Protein AF-A0A4R2C2E6-F1 (afdb_monomer_lite)

Radius of gyration: 15.3 Å; chains: 1; bounding box: 33×21×43 Å

pLDDT: mean 76.5, std 11.34, range [46.53, 88.69]

Sequence (64 aa):
MSNKNEGLSLLYRFRWRLTWLLLHVAGPASLPDHLDPRSRMERERAAKVARAQRARQEKEAGRL

Structure (mmCIF, N/CA/C/O backbone):
data_AF-A0A4R2C2E6-F1
#
_entry.id   AF-A0A4R2C2E6-F1
#
loop_
_atom_site.group_PDB
_atom_site.id
_atom_site.type_symbol
_atom_site.label_atom_id
_atom_site.label_alt_id
_atom_site.label_comp_id
_atom_site.label_asym_id
_atom_site.label_entity_id
_atom_site.label_seq_id
_atom_site.pdbx_PDB_ins_code
_atom_site.Cartn_x
_atom_site.Cartn_y
_atom_site.Cartn_z
_atom_site.occupancy
_atom_site.B_iso_or_equiv
_atom_site.auth_seq_id
_atom_site.auth_comp_id
_atom_site.auth_asym_id
_atom_site.auth_atom_id
_atom_site.pdbx_PDB_model_num
ATOM 1 N N . MET A 1 1 ? -21.170 12.466 1.007 1.00 46.53 1 MET A N 1
ATOM 2 C CA . MET A 1 1 ? -20.439 11.514 0.141 1.00 46.53 1 MET A CA 1
ATOM 3 C C . MET A 1 1 ? -19.488 10.705 1.007 1.00 46.53 1 MET A C 1
ATOM 5 O O . MET A 1 1 ? -18.600 11.299 1.596 1.00 46.53 1 MET A O 1
ATOM 9 N N . SER A 1 2 ? -19.703 9.393 1.149 1.00 49.56 2 SER A N 1
ATOM 10 C CA . SER A 1 2 ? -18.830 8.531 1.961 1.00 49.56 2 SER A CA 1
ATOM 11 C C . SER A 1 2 ? -17.420 8.549 1.366 1.00 49.56 2 SER A C 1
ATOM 13 O O . SER A 1 2 ? -17.223 8.139 0.216 1.00 49.56 2 SER A O 1
ATOM 15 N N . ASN A 1 3 ? -16.455 9.114 2.091 1.00 61.09 3 ASN A N 1
ATOM 16 C CA . ASN A 1 3 ? -15.077 9.217 1.635 1.00 61.09 3 ASN A CA 1
ATOM 17 C C . ASN A 1 3 ? -14.528 7.794 1.519 1.00 61.09 3 ASN A C 1
ATOM 19 O O . ASN A 1 3 ? -14.073 7.203 2.491 1.00 61.09 3 ASN A O 1
ATOM 23 N N . LYS A 1 4 ? -14.490 7.248 0.301 1.00 58.38 4 LYS A N 1
ATOM 24 C CA . LYS A 1 4 ? -13.915 5.923 -0.019 1.00 58.38 4 LYS A CA 1
ATOM 25 C C . LYS A 1 4 ? -12.434 5.763 0.397 1.00 58.38 4 LYS A C 1
ATOM 27 O O . LYS A 1 4 ? -11.847 4.709 0.185 1.00 58.38 4 LYS A O 1
ATOM 32 N N . ASN A 1 5 ? -11.819 6.812 0.949 1.00 62.28 5 ASN A N 1
ATOM 33 C CA . ASN A 1 5 ? -10.441 6.863 1.427 1.00 62.28 5 ASN A CA 1
ATOM 34 C C . ASN A 1 5 ? -10.319 7.147 2.943 1.00 62.28 5 ASN A C 1
ATOM 36 O O . ASN A 1 5 ? -9.190 7.246 3.427 1.00 62.28 5 ASN A O 1
ATOM 40 N N . GLU A 1 6 ? -11.424 7.330 3.678 1.00 60.69 6 GLU A N 1
ATOM 41 C CA . GLU A 1 6 ? -11.404 7.486 5.140 1.00 60.69 6 GLU A CA 1
ATOM 42 C C . GLU A 1 6 ? -10.887 6.189 5.776 1.00 60.69 6 GLU A C 1
ATOM 44 O O . GLU A 1 6 ? -11.430 5.113 5.547 1.00 60.69 6 GLU A O 1
ATOM 49 N N . GLY A 1 7 ? -9.776 6.283 6.512 1.00 65.75 7 GLY A N 1
ATOM 50 C CA . GLY A 1 7 ? -9.085 5.140 7.124 1.00 65.75 7 GLY A CA 1
ATOM 51 C C . GLY A 1 7 ? -7.741 4.772 6.482 1.00 65.75 7 GLY A C 1
ATOM 52 O O . GLY A 1 7 ? -6.970 4.020 7.074 1.00 65.75 7 GLY A O 1
ATOM 53 N N . LEU A 1 8 ? -7.398 5.339 5.319 1.00 76.12 8 LEU A N 1
ATOM 54 C CA . LEU A 1 8 ? -6.037 5.268 4.776 1.00 76.12 8 LEU A CA 1
ATOM 55 C C . LEU A 1 8 ? -5.235 6.506 5.188 1.00 76.12 8 LEU A C 1
ATOM 57 O O . LEU A 1 8 ? -5.666 7.633 4.944 1.00 76.12 8 LEU A O 1
ATOM 61 N N . SER A 1 9 ? -4.037 6.302 5.746 1.00 83.00 9 SER A N 1
ATOM 62 C CA . SER A 1 9 ? -3.128 7.406 6.085 1.00 83.00 9 SER A CA 1
ATOM 63 C C . SER A 1 9 ? -2.834 8.287 4.861 1.00 83.00 9 SER A C 1
ATOM 65 O O . SER A 1 9 ? -2.622 7.780 3.754 1.00 83.00 9 SER A O 1
ATOM 67 N N . LEU A 1 10 ? -2.795 9.611 5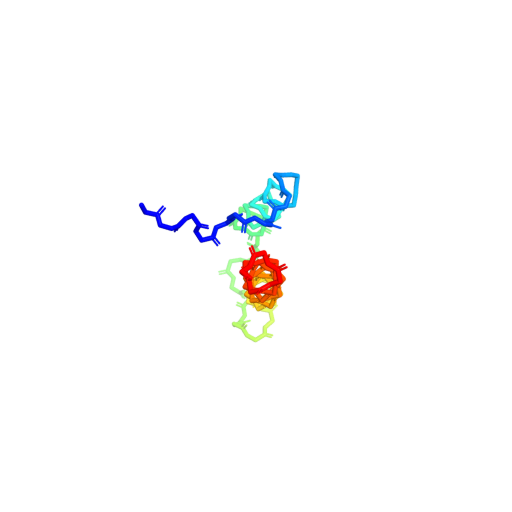.054 1.00 82.31 10 LEU A N 1
ATOM 68 C CA . LEU A 1 10 ? -2.487 10.582 3.995 1.00 82.31 10 LEU A CA 1
ATOM 69 C C . LEU A 1 10 ? -1.134 10.292 3.335 1.00 82.31 10 LEU A C 1
ATOM 71 O O . LEU A 1 10 ? -1.034 10.321 2.110 1.00 82.31 10 LEU A O 1
ATOM 75 N N . LEU A 1 11 ? -0.134 9.902 4.130 1.00 83.56 11 LEU A N 1
ATOM 76 C CA . LEU A 1 11 ? 1.181 9.497 3.634 1.00 83.56 11 LEU A CA 1
ATOM 77 C C . LEU A 1 11 ? 1.092 8.267 2.720 1.00 83.56 11 LEU A C 1
ATOM 79 O O . LEU A 1 11 ? 1.732 8.218 1.671 1.00 83.56 11 LEU A O 1
ATOM 83 N N . TYR A 1 12 ? 0.258 7.287 3.083 1.00 84.88 12 TYR A N 1
ATOM 84 C CA . TYR A 1 12 ? 0.033 6.105 2.250 1.00 84.88 12 TYR A CA 1
ATOM 85 C C . TYR A 1 12 ? -0.621 6.483 0.916 1.00 84.88 12 TYR A C 1
ATOM 87 O O . TYR A 1 12 ? -0.191 6.005 -0.132 1.00 84.88 12 TYR A O 1
ATOM 95 N N . ARG A 1 13 ? -1.617 7.377 0.938 1.00 84.31 13 ARG A N 1
ATOM 96 C CA . ARG A 1 13 ? -2.277 7.871 -0.279 1.00 84.31 13 ARG A CA 1
ATOM 97 C C . ARG A 1 13 ? -1.298 8.617 -1.182 1.00 84.31 13 ARG A C 1
ATOM 99 O O . ARG A 1 13 ? -1.290 8.360 -2.382 1.00 84.31 13 ARG A O 1
ATOM 106 N N . PHE A 1 14 ? -0.480 9.501 -0.610 1.00 87.81 14 PHE A N 1
ATOM 107 C CA . PHE A 1 14 ? 0.527 10.265 -1.344 1.00 87.81 14 PHE A CA 1
ATOM 108 C C . PHE A 1 14 ? 1.553 9.339 -2.000 1.00 87.81 14 PHE A C 1
ATOM 110 O O . PHE A 1 14 ? 1.747 9.396 -3.212 1.00 87.81 14 PHE A O 1
ATOM 117 N N . ARG A 1 15 ? 2.131 8.411 -1.228 1.00 86.81 15 ARG A N 1
ATOM 118 C CA . ARG A 1 15 ? 3.135 7.468 -1.729 1.00 86.81 15 ARG A CA 1
ATOM 119 C C . ARG A 1 15 ? 2.575 6.550 -2.814 1.00 86.81 15 ARG A C 1
ATOM 121 O O . ARG A 1 15 ? 3.216 6.375 -3.839 1.00 86.81 15 ARG A O 1
ATOM 128 N N . TRP A 1 16 ? 1.356 6.033 -2.634 1.00 87.69 16 TRP A N 1
ATOM 129 C CA . TRP A 1 16 ? 0.680 5.211 -3.646 1.00 87.69 16 TRP A CA 1
ATOM 130 C C . TRP A 1 16 ? 0.494 5.970 -4.965 1.00 87.69 16 TRP A C 1
ATOM 132 O O . TRP A 1 16 ? 0.759 5.432 -6.036 1.00 87.69 16 TRP A O 1
ATOM 142 N N . ARG A 1 17 ? 0.077 7.237 -4.891 1.00 87.38 17 ARG A N 1
ATOM 143 C CA . ARG A 1 17 ? -0.171 8.080 -6.067 1.00 87.38 17 ARG A CA 1
ATOM 144 C C . ARG A 1 17 ? 1.131 8.478 -6.765 1.00 87.38 17 ARG A C 1
ATOM 146 O O . ARG A 1 17 ? 1.162 8.474 -7.988 1.00 87.38 17 ARG A O 1
ATOM 153 N N . LEU A 1 18 ? 2.196 8.737 -6.002 1.00 88.25 18 LEU A N 1
ATOM 154 C CA . LEU A 1 18 ? 3.538 8.995 -6.526 1.00 88.25 18 LEU A CA 1
ATOM 155 C C . LEU A 1 18 ? 4.106 7.768 -7.250 1.00 88.25 18 LEU A C 1
ATOM 157 O O . LEU A 1 18 ? 4.570 7.895 -8.375 1.00 88.25 18 LEU A O 1
ATOM 161 N N . THR A 1 19 ? 4.023 6.576 -6.650 1.00 85.19 19 THR A N 1
ATOM 162 C CA . THR A 1 19 ? 4.471 5.333 -7.298 1.00 85.19 19 THR A CA 1
ATOM 163 C C . THR A 1 19 ? 3.667 5.043 -8.562 1.00 85.19 19 THR A C 1
ATOM 165 O O . THR A 1 19 ? 4.249 4.686 -9.579 1.00 85.19 19 THR A O 1
ATOM 168 N N . TRP A 1 20 ? 2.348 5.256 -8.538 1.00 84.94 20 TRP A N 1
ATOM 169 C CA . TRP A 1 20 ? 1.512 5.106 -9.729 1.00 84.94 20 TRP A CA 1
ATOM 170 C C . TRP A 1 20 ? 1.918 6.084 -10.844 1.00 84.94 20 TRP A C 1
ATOM 172 O O . TRP A 1 20 ? 2.044 5.673 -11.991 1.00 84.94 20 TRP A O 1
ATOM 182 N N . LEU A 1 21 ? 2.186 7.352 -10.507 1.00 84.81 21 LEU A N 1
ATOM 183 C CA . LEU A 1 21 ? 2.677 8.371 -11.446 1.00 84.81 21 LEU A CA 1
ATOM 184 C C . LEU A 1 21 ? 4.051 8.019 -12.020 1.00 84.81 21 LEU A C 1
ATOM 186 O O . LEU A 1 21 ? 4.252 8.137 -13.222 1.00 84.81 21 LEU A O 1
ATOM 190 N N . LEU A 1 22 ? 4.977 7.545 -11.185 1.00 83.25 22 LEU A N 1
ATOM 191 C CA . LEU A 1 22 ? 6.291 7.087 -11.635 1.00 83.25 22 LEU A CA 1
ATOM 192 C C . LEU A 1 22 ? 6.166 5.903 -12.595 1.00 83.25 22 LEU A C 1
ATOM 194 O O . LEU A 1 22 ? 6.802 5.910 -13.637 1.00 83.25 22 LEU A O 1
ATOM 198 N N . LEU A 1 23 ? 5.306 4.925 -12.299 1.00 78.75 23 LEU A N 1
ATOM 199 C CA . LEU A 1 23 ? 5.033 3.808 -13.211 1.00 78.75 23 LEU A CA 1
ATOM 200 C C . LEU A 1 23 ? 4.328 4.258 -14.497 1.00 78.75 23 LEU A 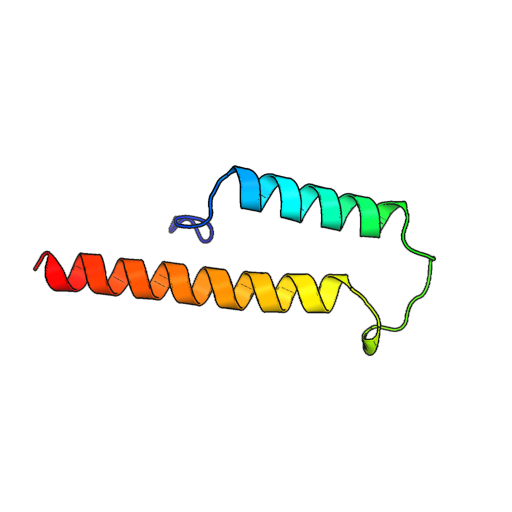C 1
ATOM 202 O O . LEU A 1 23 ? 4.513 3.645 -15.541 1.00 78.75 23 LEU A O 1
ATOM 206 N N . HIS A 1 24 ? 3.5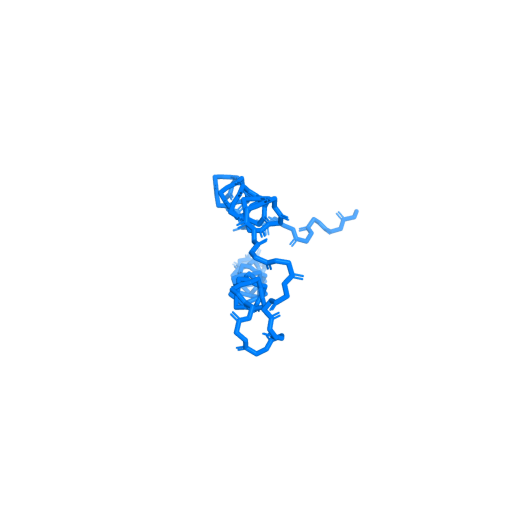26 5.319 -14.433 1.00 78.12 24 HIS A N 1
ATOM 207 C CA . HIS A 1 24 ? 2.841 5.876 -15.594 1.00 78.12 24 HIS A CA 1
ATOM 208 C C . HIS A 1 24 ? 3.789 6.649 -16.523 1.00 78.12 24 HIS A C 1
ATOM 210 O O . HIS A 1 24 ? 3.641 6.562 -17.736 1.00 78.12 24 HIS A O 1
ATOM 216 N N . VAL A 1 25 ? 4.761 7.379 -15.966 1.00 76.50 25 VAL A N 1
ATOM 217 C CA . VAL A 1 25 ? 5.703 8.219 -16.730 1.00 76.50 25 VAL A CA 1
ATOM 218 C C . VAL A 1 25 ? 6.980 7.463 -17.118 1.00 76.50 25 VAL A C 1
ATOM 220 O O . VAL A 1 25 ? 7.495 7.663 -18.211 1.00 76.50 25 VAL A O 1
ATOM 223 N N . ALA A 1 26 ? 7.490 6.591 -16.244 1.00 70.75 26 ALA A N 1
ATOM 224 C CA . ALA A 1 26 ? 8.723 5.821 -16.447 1.00 70.75 26 ALA A CA 1
ATOM 225 C C . ALA A 1 26 ? 8.474 4.348 -16.828 1.00 70.75 26 ALA A C 1
ATOM 227 O O . ALA A 1 26 ? 9.418 3.561 -16.907 1.00 70.75 26 ALA A O 1
ATOM 228 N N . GLY A 1 27 ? 7.216 3.945 -17.033 1.00 62.22 27 GLY A N 1
ATOM 229 C CA . GLY A 1 27 ? 6.875 2.590 -17.460 1.00 62.22 27 GLY A CA 1
ATOM 230 C C . GLY A 1 27 ? 7.312 2.334 -18.908 1.00 62.22 27 GLY A C 1
ATOM 231 O O . GLY A 1 27 ? 7.005 3.155 -19.774 1.00 62.22 27 GLY A O 1
ATOM 232 N N . PRO A 1 28 ? 7.980 1.206 -19.219 1.00 60.41 28 PRO A N 1
ATOM 233 C CA . PRO A 1 28 ? 8.188 0.790 -20.602 1.00 60.41 28 PRO A CA 1
ATOM 234 C C . PRO A 1 28 ? 6.826 0.706 -21.297 1.00 60.41 28 PRO A C 1
ATOM 236 O O . PRO A 1 28 ? 5.880 0.163 -20.727 1.00 60.41 28 PRO A O 1
ATOM 239 N N . ALA A 1 29 ? 6.723 1.236 -22.515 1.00 61.88 29 ALA A N 1
ATOM 240 C CA . ALA A 1 29 ? 5.462 1.516 -23.207 1.00 61.88 29 ALA A CA 1
ATOM 241 C C . ALA A 1 29 ? 4.522 0.312 -23.445 1.00 61.88 29 ALA A C 1
ATOM 243 O O . ALA A 1 29 ? 3.445 0.491 -24.005 1.00 61.88 29 ALA A O 1
ATOM 244 N N . SER A 1 30 ? 4.874 -0.914 -23.055 1.00 57.53 30 SER A N 1
ATOM 245 C CA . SER A 1 30 ? 4.048 -2.112 -23.240 1.00 57.53 30 SER A CA 1
ATOM 246 C C . SER A 1 30 ? 4.541 -3.255 -22.343 1.00 57.53 30 SER A C 1
ATOM 248 O O . SER A 1 30 ? 5.192 -4.176 -22.829 1.00 57.53 30 SER A O 1
ATOM 250 N N . LEU A 1 31 ? 4.2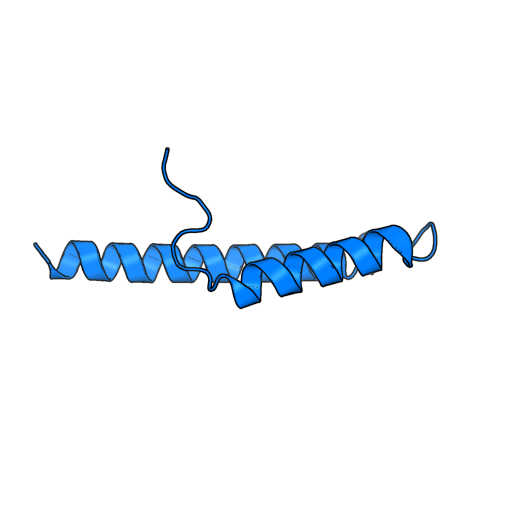74 -3.225 -21.031 1.00 62.16 31 LEU A N 1
ATOM 251 C CA . LEU A 1 31 ? 4.272 -4.484 -20.273 1.00 62.16 31 LEU A CA 1
ATOM 252 C C . LEU A 1 31 ? 2.882 -5.118 -20.382 1.00 62.16 31 LEU A C 1
ATOM 254 O O . LEU A 1 31 ? 1.887 -4.413 -20.214 1.00 62.16 31 LEU A O 1
ATOM 258 N N . PRO A 1 32 ? 2.786 -6.429 -20.657 1.00 61.84 32 PRO A N 1
ATOM 259 C CA . PRO A 1 32 ? 1.504 -7.112 -20.680 1.00 61.84 32 PRO A CA 1
ATOM 260 C C . PRO A 1 32 ? 0.864 -7.102 -19.282 1.00 61.84 32 PRO A C 1
ATOM 262 O O . PRO A 1 32 ? 1.558 -7.211 -18.273 1.00 61.84 32 PRO A O 1
ATOM 265 N N . ASP A 1 33 ? -0.467 -7.006 -19.233 1.00 60.84 33 ASP A N 1
ATOM 266 C CA . ASP A 1 33 ? -1.297 -6.741 -18.039 1.00 60.84 33 ASP A CA 1
ATOM 267 C C . ASP A 1 33 ? -0.990 -7.642 -16.821 1.00 60.84 33 ASP A C 1
ATOM 269 O O . ASP A 1 33 ? -1.097 -7.238 -15.663 1.00 60.84 33 ASP A O 1
ATOM 273 N N . HIS A 1 34 ? -0.539 -8.875 -17.078 1.00 65.00 34 HIS A N 1
ATOM 274 C CA . HIS A 1 34 ? -0.172 -9.858 -16.053 1.00 65.00 34 HIS A CA 1
ATOM 275 C C . HIS A 1 34 ? 1.168 -9.567 -15.352 1.00 65.00 34 HIS A C 1
ATOM 277 O O . HIS A 1 34 ? 1.412 -10.085 -14.259 1.00 65.00 34 HIS A O 1
ATOM 283 N N . LEU A 1 35 ? 2.018 -8.734 -15.955 1.00 65.88 35 LEU A N 1
ATOM 284 C CA . LEU A 1 35 ? 3.270 -8.233 -15.389 1.00 65.88 35 LEU A CA 1
ATOM 285 C C . LEU A 1 35 ? 3.160 -6.775 -14.936 1.00 65.88 35 LEU A C 1
ATOM 287 O O . LEU A 1 35 ? 4.143 -6.248 -14.419 1.00 65.88 35 LEU A O 1
ATOM 291 N N . ASP A 1 36 ? 2.001 -6.124 -15.101 1.00 69.62 36 ASP A N 1
ATOM 292 C CA . ASP A 1 36 ? 1.856 -4.719 -14.736 1.00 69.62 36 ASP A CA 1
ATOM 293 C C . ASP A 1 36 ? 1.897 -4.556 -13.198 1.00 69.62 36 ASP A C 1
ATOM 295 O O . ASP A 1 36 ? 0.992 -5.017 -12.483 1.00 69.62 36 ASP A O 1
ATOM 299 N N . PRO A 1 37 ? 2.928 -3.891 -12.641 1.00 73.12 37 PRO A N 1
ATOM 300 C CA . PRO A 1 37 ? 3.000 -3.611 -11.209 1.00 73.12 37 PRO A CA 1
ATOM 301 C C . PRO A 1 37 ? 1.817 -2.764 -10.705 1.00 73.12 37 PRO A C 1
ATOM 303 O O . PRO A 1 37 ? 1.503 -2.809 -9.510 1.00 73.12 37 PRO A O 1
ATOM 306 N N . ARG A 1 38 ? 1.109 -2.043 -11.589 1.00 77.31 38 ARG A N 1
ATOM 307 C CA . ARG A 1 38 ? -0.092 -1.261 -11.250 1.00 77.31 38 ARG A CA 1
ATOM 308 C C . ARG A 1 38 ? -1.247 -2.153 -10.798 1.00 77.31 38 ARG A C 1
ATOM 310 O O . ARG A 1 38 ? -1.820 -1.900 -9.737 1.00 77.31 38 ARG A O 1
ATOM 317 N N . SER A 1 39 ? -1.503 -3.251 -11.508 1.00 79.25 39 SER A N 1
ATOM 318 C CA . SER A 1 39 ? -2.573 -4.204 -11.180 1.00 79.25 39 SER A CA 1
ATOM 319 C C . SER A 1 39 ? -2.379 -4.834 -9.795 1.00 79.25 39 SER A C 1
ATOM 321 O O . SER A 1 39 ? -3.341 -5.044 -9.048 1.00 79.25 39 SER A O 1
ATOM 323 N N . ARG A 1 40 ? -1.124 -5.084 -9.389 1.00 82.44 40 ARG A N 1
ATOM 324 C CA . ARG A 1 40 ? -0.803 -5.525 -8.019 1.00 82.44 40 ARG A CA 1
ATOM 325 C C . ARG A 1 40 ? -1.092 -4.433 -6.986 1.00 82.44 40 ARG A C 1
ATOM 327 O O . ARG A 1 40 ? -1.777 -4.705 -5.998 1.00 82.44 40 ARG A O 1
ATOM 334 N N . MET A 1 41 ? -0.651 -3.200 -7.238 1.00 84.38 41 MET A N 1
ATOM 335 C CA . MET A 1 41 ? -0.892 -2.061 -6.342 1.00 84.38 41 MET A CA 1
ATOM 336 C C . MET A 1 41 ? -2.382 -1.759 -6.129 1.00 84.38 41 MET A C 1
ATOM 338 O O . MET A 1 41 ? -2.773 -1.324 -5.041 1.00 84.38 41 MET A O 1
ATOM 342 N N . GLU A 1 42 ? -3.219 -1.955 -7.146 1.00 85.19 42 GLU A N 1
ATOM 343 C CA . GLU A 1 42 ? -4.667 -1.757 -7.043 1.00 85.19 42 GLU A CA 1
ATOM 344 C C . GLU A 1 42 ? -5.334 -2.823 -6.174 1.00 85.19 42 GLU A C 1
ATOM 346 O O . GLU A 1 42 ? -6.130 -2.481 -5.294 1.00 85.19 42 GLU A O 1
ATOM 351 N N . ARG A 1 43 ? -4.949 -4.096 -6.335 1.00 86.38 43 ARG A N 1
ATOM 352 C CA . ARG A 1 43 ? -5.429 -5.199 -5.485 1.00 86.38 43 ARG A CA 1
ATOM 353 C C . ARG A 1 43 ? -5.062 -4.980 -4.019 1.00 86.38 43 ARG A C 1
ATOM 355 O O . ARG A 1 43 ? -5.913 -5.114 -3.139 1.00 86.38 43 ARG A O 1
ATOM 362 N N . GLU A 1 44 ? -3.822 -4.580 -3.745 1.00 87.56 44 GLU A N 1
ATOM 363 C CA . GLU A 1 44 ? -3.379 -4.267 -2.382 1.00 87.56 44 GLU A CA 1
ATOM 364 C C . GLU A 1 44 ? -4.145 -3.086 -1.780 1.00 87.56 44 GLU A C 1
ATOM 366 O O . GLU A 1 44 ? -4.537 -3.118 -0.607 1.00 87.56 44 GLU A O 1
ATOM 371 N N . ARG A 1 45 ? -4.397 -2.043 -2.581 1.00 86.75 45 ARG A N 1
ATOM 372 C CA . ARG A 1 45 ? -5.199 -0.898 -2.146 1.00 86.75 45 ARG A CA 1
ATOM 373 C C . ARG A 1 45 ? -6.628 -1.323 -1.822 1.00 86.75 45 ARG A C 1
ATOM 375 O O . ARG A 1 45 ? -7.131 -0.933 -0.770 1.00 86.75 45 ARG A O 1
ATOM 382 N N . ALA A 1 46 ? -7.261 -2.132 -2.669 1.00 87.69 46 ALA A N 1
ATOM 383 C CA . ALA A 1 46 ? -8.609 -2.644 -2.436 1.00 87.69 46 ALA A CA 1
AT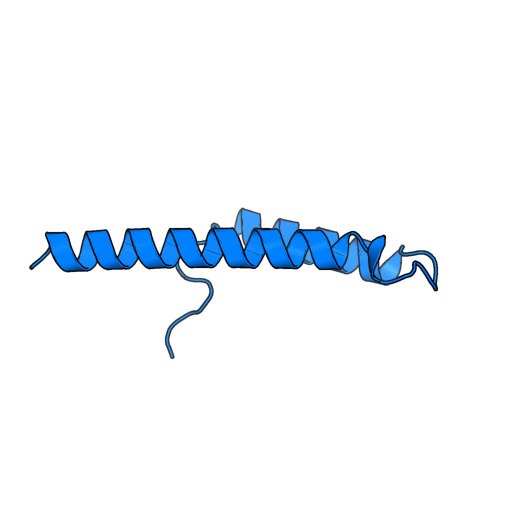OM 384 C C . ALA A 1 46 ? -8.689 -3.451 -1.130 1.00 87.69 46 ALA A C 1
ATOM 386 O O . ALA A 1 46 ? -9.574 -3.209 -0.309 1.00 87.69 46 ALA A O 1
ATOM 387 N N . ALA A 1 47 ? -7.712 -4.328 -0.879 1.00 88.69 47 ALA A N 1
ATOM 388 C CA . ALA A 1 47 ? -7.630 -5.091 0.364 1.00 88.69 47 ALA A CA 1
ATOM 389 C C . ALA A 1 47 ? -7.480 -4.185 1.600 1.00 88.69 47 ALA A C 1
ATOM 391 O O . ALA A 1 47 ? -8.144 -4.403 2.615 1.00 88.69 47 A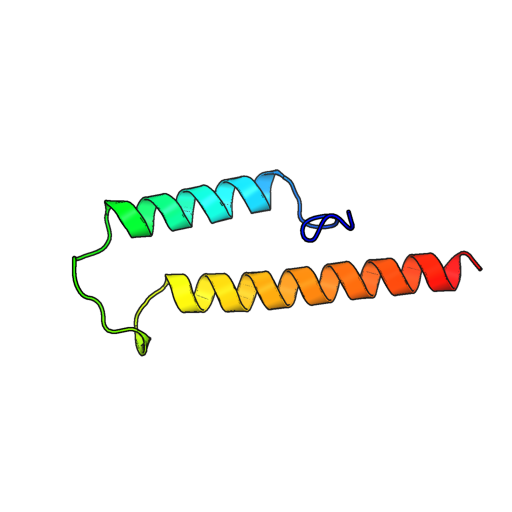LA A O 1
ATOM 392 N N . LYS A 1 48 ? -6.649 -3.135 1.527 1.00 85.56 48 LYS A N 1
ATOM 393 C CA . LYS A 1 48 ? -6.496 -2.171 2.630 1.00 85.56 48 LYS A CA 1
ATOM 394 C C . LYS A 1 48 ? -7.757 -1.350 2.877 1.00 85.56 48 LYS A C 1
ATOM 396 O O . LYS A 1 48 ? -8.117 -1.153 4.034 1.00 85.56 48 LYS A O 1
ATOM 401 N N . VAL A 1 49 ? -8.439 -0.908 1.820 1.00 86.50 49 VAL A N 1
ATOM 402 C CA . VAL A 1 49 ? -9.725 -0.204 1.944 1.00 86.50 49 VAL A CA 1
ATOM 403 C C . VAL A 1 49 ? -10.764 -1.115 2.592 1.00 86.50 49 VAL A C 1
ATOM 405 O O . VAL A 1 49 ? -11.418 -0.695 3.539 1.00 86.50 49 VAL A O 1
ATOM 408 N N . ALA A 1 50 ? -10.870 -2.374 2.161 1.00 87.31 50 ALA A N 1
ATOM 409 C CA . ALA A 1 50 ? -11.799 -3.331 2.758 1.00 87.31 50 ALA A CA 1
ATOM 410 C C . ALA A 1 50 ? -11.528 -3.544 4.259 1.00 87.31 50 ALA A C 1
ATOM 412 O O . ALA A 1 50 ? -12.463 -3.546 5.056 1.00 87.31 50 ALA A O 1
ATOM 413 N N . ARG A 1 51 ? -10.255 -3.659 4.665 1.00 86.81 51 ARG A N 1
ATOM 414 C CA . ARG A 1 51 ? -9.869 -3.755 6.085 1.00 86.81 51 ARG A CA 1
ATOM 415 C C . ARG A 1 51 ? -10.227 -2.497 6.875 1.00 86.81 51 ARG A C 1
ATOM 417 O O . ARG A 1 51 ? -10.785 -2.609 7.958 1.00 86.81 51 ARG A O 1
ATOM 424 N N . ALA A 1 52 ? -9.934 -1.314 6.334 1.00 85.00 52 ALA A N 1
ATOM 425 C CA . ALA A 1 52 ? -10.264 -0.045 6.982 1.00 85.00 52 ALA A CA 1
ATOM 426 C C . ALA A 1 52 ? -11.780 0.130 7.164 1.00 85.00 52 ALA A C 1
ATOM 428 O O . ALA A 1 52 ? -12.223 0.574 8.219 1.00 85.00 52 ALA A O 1
ATOM 429 N N . GLN A 1 53 ? -12.569 -0.278 6.166 1.00 84.38 53 GLN A N 1
ATOM 430 C CA . GLN A 1 53 ? -14.027 -0.248 6.250 1.00 84.38 53 GLN A CA 1
ATOM 431 C C . GLN A 1 53 ? -14.558 -1.214 7.314 1.00 84.38 53 GLN A C 1
ATOM 433 O O . GLN A 1 53 ? -15.405 -0.820 8.107 1.00 84.38 53 GLN A O 1
ATOM 438 N N . ARG A 1 54 ? -14.028 -2.443 7.392 1.00 85.44 54 ARG A N 1
ATOM 439 C CA . ARG A 1 54 ? -14.391 -3.400 8.455 1.00 85.44 54 ARG A CA 1
ATOM 440 C C . ARG A 1 54 ? -14.059 -2.864 9.846 1.00 85.44 54 ARG A C 1
ATOM 442 O O . ARG A 1 54 ? -14.934 -2.826 10.697 1.00 85.44 54 ARG A O 1
ATOM 449 N N . ALA A 1 55 ? -12.845 -2.349 10.040 1.00 85.06 55 ALA A N 1
ATOM 450 C CA . ALA A 1 55 ? -12.431 -1.764 11.316 1.00 85.06 55 ALA A CA 1
ATOM 451 C C . ALA A 1 55 ? -13.303 -0.565 11.727 1.00 85.06 55 ALA A C 1
ATOM 453 O O . ALA A 1 55 ? -13.494 -0.303 12.912 1.00 85.06 55 ALA A O 1
ATOM 454 N N . ARG A 1 56 ? -13.834 0.189 10.757 1.00 82.00 56 ARG A N 1
ATOM 455 C CA . ARG A 1 56 ? -14.806 1.249 11.029 1.00 82.00 56 ARG A CA 1
ATOM 456 C C . ARG A 1 56 ? -16.157 0.675 11.458 1.00 82.00 56 ARG A C 1
ATOM 458 O O . ARG A 1 56 ? -16.672 1.124 12.473 1.00 82.00 56 ARG A O 1
ATOM 465 N N . GLN A 1 57 ? -16.687 -0.307 10.730 1.00 84.00 57 GLN A N 1
ATOM 466 C CA . GLN A 1 57 ? -17.953 -0.962 11.075 1.00 84.00 57 GLN A CA 1
ATOM 467 C C . GLN A 1 57 ? -17.900 -1.585 12.473 1.00 84.00 57 GLN A C 1
ATOM 469 O O . GLN A 1 57 ? -18.841 -1.427 13.236 1.00 84.00 57 GLN A O 1
ATOM 474 N N . GLU A 1 58 ? -16.784 -2.215 12.845 1.00 83.88 58 GLU A N 1
ATOM 475 C CA . GLU A 1 58 ? -16.559 -2.753 14.194 1.00 83.88 58 GLU A CA 1
ATOM 476 C C . GLU A 1 58 ? -16.569 -1.651 15.265 1.00 83.88 58 GLU A C 1
ATOM 478 O O . GLU A 1 58 ? -17.191 -1.810 16.312 1.00 83.88 58 GLU A O 1
ATOM 483 N N . LYS A 1 59 ? -15.932 -0.501 14.997 1.00 81.25 59 LYS A N 1
ATOM 484 C CA . LYS A 1 59 ? -15.973 0.663 15.899 1.00 81.25 59 LYS A CA 1
ATOM 485 C C . LYS A 1 59 ? -17.360 1.287 16.002 1.00 81.25 59 LYS A C 1
ATOM 487 O O . LYS A 1 59 ? -17.705 1.782 17.065 1.00 81.25 59 LYS A O 1
ATOM 492 N N . GLU A 1 60 ? -18.118 1.328 14.911 1.00 77.81 60 GLU A N 1
ATOM 493 C CA . GLU A 1 60 ? -19.494 1.836 14.903 1.00 77.81 60 GLU A CA 1
ATOM 494 C C . GLU A 1 60 ? -20.432 0.869 15.639 1.00 77.81 60 GLU A C 1
ATOM 496 O O . GLU A 1 60 ? -21.242 1.320 16.440 1.00 77.81 60 GLU A O 1
ATOM 501 N N . ALA A 1 61 ? -20.265 -0.444 15.454 1.00 79.44 61 ALA A N 1
ATOM 502 C CA . ALA A 1 61 ? -21.041 -1.480 16.133 1.00 79.44 61 ALA A CA 1
ATOM 503 C C . ALA A 1 61 ? -20.734 -1.581 17.635 1.00 79.44 61 ALA A C 1
ATOM 505 O O . ALA A 1 61 ? -21.647 -1.795 18.415 1.00 79.44 61 ALA A O 1
ATOM 506 N N . GLY A 1 62 ? -19.475 -1.400 18.051 1.00 76.50 62 GLY A N 1
ATOM 507 C CA . GLY A 1 62 ? -19.090 -1.379 19.470 1.00 76.50 62 GLY A CA 1
ATOM 508 C C . GLY A 1 62 ? -19.353 -0.048 20.185 1.00 76.50 62 GLY A C 1
ATOM 509 O O . GLY A 1 62 ? -19.042 0.080 21.366 1.00 76.50 62 GLY A O 1
ATOM 510 N N . ARG A 1 63 ? -19.856 0.965 19.469 1.00 66.94 63 ARG A N 1
ATOM 511 C CA . ARG A 1 63 ? -20.257 2.269 20.022 1.00 66.94 63 ARG A CA 1
ATOM 512 C C . ARG A 1 63 ? -21.778 2.381 20.209 1.00 66.94 63 ARG A C 1
ATOM 514 O O . ARG A 1 63 ? -22.224 3.388 20.757 1.00 66.94 63 ARG A O 1
ATOM 521 N N . LEU A 1 64 ? -22.533 1.388 19.733 1.00 53.06 64 LEU A N 1
ATOM 522 C CA . LEU A 1 64 ? -23.961 1.171 19.987 1.00 53.06 64 LEU A CA 1
ATOM 523 C C . LEU A 1 64 ? -24.131 0.252 21.201 1.00 53.06 64 LEU A C 1
ATOM 525 O O . LEU A 1 64 ? -25.125 0.460 21.926 1.00 53.06 64 LEU A O 1
#

Foldseek 3Di:
DPPLCPQPDPVNVVVLVVVVVCCVVVPDPDDPPVPRVNVVSVVVVVVSSVVSVVVVVVVVVVVD

Secondary structure (DSSP, 8-state):
---TTTTS-HHHHHHHHHHHHHHHHHS-TT--GGG-HHHHHHHHHHHHHHHHHHHHHHHHHTT-